Protein AF-A0A3D5HZK7-F1 (afdb_monomer_lite)

Secondary structure (DSSP, 8-state):
--HHHHHHHHHHHHHHHHHHHHHHTHHHHHHHHHHHHHHTTPPPS----HHHHHTTSPP-----TT---GGGGG--

Structure (mmCIF, N/CA/C/O backbone):
data_AF-A0A3D5HZK7-F1
#
_entry.id   AF-A0A3D5HZK7-F1
#
loop_
_atom_site.group_PDB
_atom_site.id
_atom_site.type_symbol
_atom_site.label_atom_id
_atom_site.label_alt_id
_atom_site.label_comp_id
_atom_site.label_asym_id
_atom_site.label_entity_id
_atom_site.label_seq_id
_atom_site.pdbx_PDB_ins_code
_atom_site.Cartn_x
_atom_site.Cartn_y
_atom_site.Cartn_z
_atom_site.occupancy
_atom_site.B_iso_or_equiv
_atom_site.auth_seq_id
_atom_site.auth_comp_id
_atom_site.auth_asym_id
_atom_site.auth_atom_id
_atom_site.pdbx_PDB_model_num
ATOM 1 N N . MET A 1 1 ? 21.191 5.507 -24.618 1.00 57.06 1 MET A N 1
ATOM 2 C CA . MET A 1 1 ? 19.822 5.186 -24.172 1.00 57.06 1 MET A CA 1
ATOM 3 C C . MET A 1 1 ? 18.892 6.156 -24.856 1.00 57.06 1 MET A C 1
ATOM 5 O O . MET A 1 1 ? 19.230 7.331 -24.906 1.00 57.06 1 MET A O 1
ATOM 9 N N . ASN A 1 2 ? 17.821 5.659 -25.464 1.00 80.81 2 ASN A N 1
ATOM 10 C CA . ASN A 1 2 ? 16.812 6.505 -26.089 1.00 80.81 2 ASN A CA 1
ATOM 11 C C . ASN A 1 2 ? 15.964 7.137 -24.970 1.00 80.81 2 ASN A C 1
ATOM 13 O O . ASN A 1 2 ? 15.668 6.456 -23.990 1.00 80.81 2 ASN A O 1
ATOM 17 N N . ASP A 1 3 ? 15.564 8.405 -25.088 1.00 75.69 3 ASP A N 1
ATOM 18 C CA . ASP A 1 3 ? 14.803 9.100 -24.028 1.00 75.69 3 ASP A CA 1
ATOM 19 C C . ASP A 1 3 ? 13.476 8.395 -23.690 1.00 75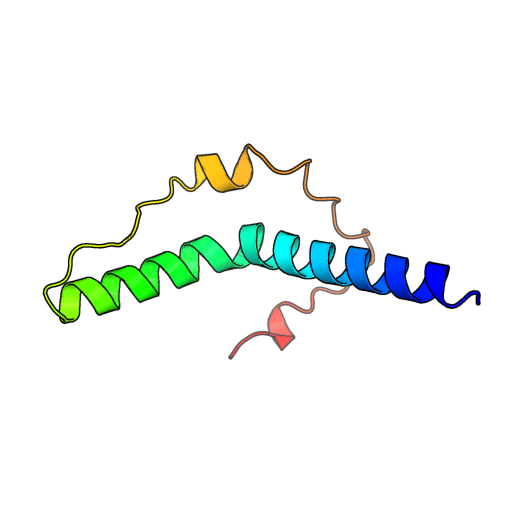.69 3 ASP A C 1
ATOM 21 O O . ASP A 1 3 ? 13.010 8.430 -22.552 1.00 75.69 3 ASP A O 1
ATOM 25 N N . ALA A 1 4 ? 12.892 7.698 -24.669 1.00 77.50 4 ALA A N 1
ATOM 26 C CA . ALA A 1 4 ? 11.706 6.869 -24.479 1.00 77.50 4 ALA A CA 1
ATOM 27 C C . ALA A 1 4 ? 11.967 5.646 -23.578 1.00 77.50 4 ALA A C 1
ATOM 29 O O . ALA A 1 4 ? 11.113 5.306 -22.761 1.00 77.50 4 ALA A O 1
ATOM 30 N N . ASP A 1 5 ? 13.148 5.027 -23.681 1.00 84.19 5 ASP A N 1
ATOM 31 C CA . ASP A 1 5 ? 13.517 3.858 -22.874 1.00 84.19 5 ASP A CA 1
ATOM 32 C C . ASP A 1 5 ? 13.722 4.273 -21.409 1.00 84.19 5 ASP A C 1
ATOM 34 O O . ASP A 1 5 ? 13.196 3.640 -20.500 1.00 84.19 5 ASP A O 1
ATOM 38 N N . ALA A 1 6 ? 14.391 5.409 -21.180 1.00 85.75 6 ALA A N 1
ATOM 39 C CA . ALA A 1 6 ? 14.584 5.965 -19.839 1.00 85.75 6 ALA A CA 1
ATOM 40 C C . ALA A 1 6 ? 13.254 6.374 -19.176 1.00 85.75 6 ALA A C 1
ATOM 42 O O . ALA A 1 6 ? 13.074 6.219 -17.967 1.00 85.75 6 ALA A O 1
ATOM 43 N N . HIS A 1 7 ? 12.301 6.890 -19.962 1.00 87.62 7 HIS A N 1
ATOM 44 C CA . HIS A 1 7 ? 10.971 7.228 -19.459 1.00 87.62 7 HIS A CA 1
ATOM 45 C C . HIS A 1 7 ? 10.172 5.981 -19.060 1.00 87.62 7 HIS A C 1
ATOM 47 O O . HIS A 1 7 ? 9.512 5.985 -18.020 1.00 87.62 7 HIS A O 1
ATOM 53 N N . GLN A 1 8 ? 10.258 4.908 -19.851 1.00 90.06 8 GLN A N 1
ATOM 54 C CA . GLN A 1 8 ? 9.589 3.649 -19.537 1.00 90.06 8 GLN A CA 1
ATOM 55 C C . GLN A 1 8 ? 10.184 2.989 -18.285 1.00 90.06 8 GLN A C 1
ATOM 57 O O . GLN A 1 8 ? 9.434 2.598 -17.394 1.00 90.06 8 GLN A O 1
ATOM 62 N N . GLU A 1 9 ? 11.513 2.959 -18.159 1.00 90.25 9 GLU A N 1
ATOM 63 C CA . GLU A 1 9 ? 12.194 2.454 -16.959 1.00 90.25 9 GLU A CA 1
ATOM 64 C C . GLU A 1 9 ? 11.777 3.219 -15.694 1.00 90.25 9 GLU A C 1
ATOM 66 O O . GLU A 1 9 ? 11.543 2.617 -14.646 1.00 90.25 9 GLU A O 1
ATOM 71 N N . PHE A 1 10 ? 11.621 4.543 -15.787 1.00 89.44 10 PHE A N 1
ATOM 72 C CA . PHE A 1 10 ? 11.123 5.353 -14.676 1.00 89.44 10 PHE A CA 1
ATOM 73 C C . PHE A 1 10 ? 9.684 4.986 -14.286 1.00 89.44 10 PHE A C 1
ATOM 75 O O . PHE A 1 10 ? 9.379 4.867 -13.098 1.00 89.44 10 PHE A O 1
ATOM 82 N N . ILE A 1 11 ? 8.797 4.785 -15.265 1.00 88.56 11 ILE A N 1
ATOM 83 C CA . ILE A 1 11 ? 7.413 4.357 -15.014 1.00 88.56 11 ILE A CA 1
ATOM 84 C C . ILE A 1 11 ? 7.392 2.989 -14.327 1.00 88.56 11 ILE A C 1
ATOM 86 O O . ILE A 1 11 ? 6.688 2.814 -13.331 1.00 88.56 11 ILE A O 1
ATOM 90 N N . ASP A 1 12 ? 8.184 2.039 -14.817 1.00 88.62 12 ASP A N 1
ATOM 91 C CA . ASP A 1 12 ? 8.248 0.687 -14.265 1.00 88.62 12 ASP A CA 1
ATOM 92 C C . ASP A 1 12 ? 8.807 0.695 -12.837 1.00 88.62 12 ASP A C 1
ATOM 94 O O . ASP A 1 12 ? 8.258 0.038 -11.947 1.00 88.62 12 ASP A O 1
ATOM 98 N N . PHE A 1 13 ? 9.822 1.522 -12.579 1.00 89.69 13 PHE A N 1
ATOM 99 C CA . PHE A 1 13 ? 10.345 1.759 -11.236 1.00 89.69 13 PHE A CA 1
ATOM 100 C C . PHE A 1 13 ? 9.277 2.336 -10.291 1.00 89.69 13 PHE A C 1
ATOM 102 O O . PHE A 1 13 ? 9.066 1.804 -9.197 1.00 89.69 13 PHE A O 1
ATOM 109 N N . MET A 1 14 ? 8.549 3.377 -10.713 1.00 92.44 14 MET A N 1
ATOM 110 C CA . MET A 1 14 ? 7.473 3.974 -9.910 1.00 92.44 14 MET A CA 1
ATOM 111 C C . MET A 1 14 ? 6.344 2.975 -9.633 1.00 92.44 14 MET A C 1
ATOM 113 O O . MET A 1 14 ? 5.855 2.893 -8.504 1.00 92.44 14 MET A O 1
ATOM 117 N N . ASN A 1 15 ? 5.968 2.167 -10.626 1.00 87.00 15 ASN A N 1
ATOM 118 C CA . ASN A 1 15 ? 4.986 1.095 -10.461 1.00 87.00 15 ASN A CA 1
ATOM 119 C C . ASN A 1 15 ? 5.465 0.037 -9.455 1.00 87.00 15 ASN A C 1
ATOM 121 O O . ASN A 1 15 ? 4.670 -0.436 -8.634 1.00 87.00 15 ASN A O 1
ATOM 125 N N . GLY A 1 16 ? 6.758 -0.300 -9.474 1.00 85.50 16 GLY A N 1
ATOM 126 C CA . GLY A 1 16 ? 7.387 -1.181 -8.491 1.00 85.50 16 GLY A CA 1
ATOM 12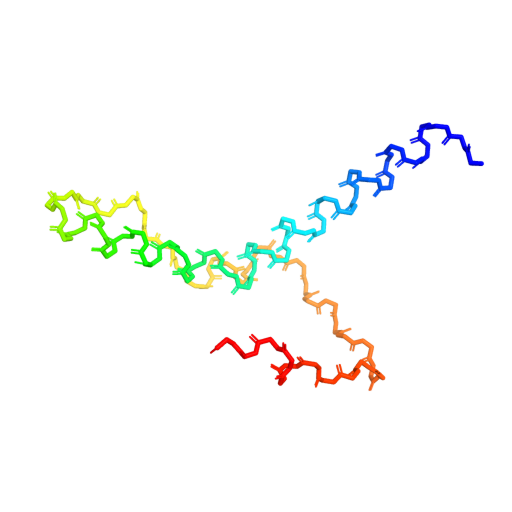7 C C . GLY A 1 16 ? 7.286 -0.634 -7.065 1.00 85.50 16 GLY A C 1
ATOM 128 O O . GLY A 1 16 ? 6.849 -1.351 -6.163 1.00 85.50 16 GLY A O 1
ATOM 129 N N . LEU A 1 17 ? 7.598 0.651 -6.863 1.00 86.94 17 LEU A N 1
ATOM 130 C CA . LEU A 1 17 ? 7.495 1.302 -5.550 1.00 86.94 17 LEU A CA 1
ATOM 131 C C . LEU A 1 17 ? 6.059 1.329 -5.018 1.00 86.94 17 LEU A C 1
ATOM 133 O O . LEU A 1 17 ? 5.829 0.990 -3.856 1.00 86.94 17 LEU A O 1
ATOM 137 N N . VAL A 1 18 ? 5.085 1.691 -5.860 1.00 84.25 18 VAL A N 1
ATOM 138 C CA . VAL A 1 18 ? 3.668 1.700 -5.460 1.00 84.25 18 VAL A CA 1
ATOM 139 C C . VAL A 1 18 ? 3.204 0.289 -5.105 1.00 84.25 18 VAL A C 1
ATOM 141 O O . VAL A 1 18 ? 2.549 0.102 -4.081 1.00 84.25 18 VAL A O 1
ATOM 144 N N . SER A 1 19 ? 3.581 -0.712 -5.901 1.00 80.62 19 SER A N 1
ATOM 145 C CA . SER A 1 19 ? 3.225 -2.109 -5.635 1.00 80.62 19 SER A CA 1
ATOM 146 C C . SER A 1 19 ? 3.810 -2.597 -4.308 1.00 80.62 19 SER A C 1
ATOM 148 O O . SER A 1 19 ? 3.095 -3.195 -3.504 1.00 80.62 19 SER A O 1
ATOM 150 N N . CYS A 1 20 ? 5.080 -2.279 -4.039 1.00 83.12 20 CYS A N 1
ATOM 151 C CA . CYS A 1 20 ? 5.739 -2.607 -2.777 1.00 83.12 20 CYS A CA 1
ATOM 152 C C . CYS A 1 20 ? 5.026 -1.952 -1.587 1.00 83.12 20 CYS A C 1
ATOM 154 O O . CYS A 1 20 ? 4.696 -2.627 -0.609 1.00 83.12 20 CYS A O 1
ATOM 156 N N . TYR A 1 21 ? 4.706 -0.660 -1.691 1.00 83.88 21 TYR A N 1
ATOM 157 C CA . TYR A 1 21 ? 3.981 0.072 -0.655 1.00 83.88 21 TYR A CA 1
ATOM 158 C C . TYR A 1 21 ? 2.602 -0.533 -0.355 1.00 83.88 21 TYR A C 1
ATOM 160 O O . TYR A 1 21 ? 2.235 -0.681 0.813 1.00 83.88 21 TYR A O 1
ATOM 168 N N . VAL A 1 22 ? 1.840 -0.896 -1.393 1.00 81.81 22 VAL A N 1
ATOM 169 C CA . VAL A 1 22 ? 0.502 -1.485 -1.232 1.00 81.81 22 VAL A CA 1
ATOM 170 C C . VAL A 1 22 ? 0.568 -2.789 -0.442 1.00 81.81 22 VAL A C 1
ATOM 172 O O . VAL A 1 22 ? -0.209 -2.970 0.494 1.00 81.81 22 VAL A O 1
ATOM 175 N N . VAL A 1 23 ? 1.519 -3.664 -0.770 1.00 77.25 23 VAL A N 1
ATOM 176 C CA . VAL A 1 23 ? 1.645 -4.980 -0.130 1.00 77.25 23 VAL A CA 1
ATOM 177 C C . VAL A 1 23 ? 2.210 -4.882 1.290 1.00 77.25 23 VAL A C 1
ATOM 179 O O . VAL A 1 23 ? 1.806 -5.649 2.160 1.00 77.25 23 VAL A O 1
ATOM 182 N N . THR A 1 24 ? 3.125 -3.944 1.549 1.00 78.19 24 THR A N 1
ATOM 183 C CA . THR A 1 24 ? 3.874 -3.908 2.819 1.00 78.19 24 THR A CA 1
ATOM 184 C C . THR A 1 24 ? 3.333 -2.911 3.841 1.00 78.19 24 THR A C 1
ATOM 186 O O . THR A 1 24 ? 3.330 -3.213 5.031 1.00 78.19 24 THR A O 1
ATOM 189 N N . GLN A 1 25 ? 2.863 -1.735 3.411 1.00 79.81 25 GLN A N 1
ATOM 190 C CA . GLN A 1 25 ? 2.596 -0.603 4.314 1.00 79.81 25 GLN A CA 1
ATOM 191 C C . GLN A 1 25 ? 1.155 -0.086 4.281 1.00 79.81 25 GLN A C 1
ATOM 193 O O . GLN A 1 25 ? 0.689 0.528 5.244 1.00 79.81 25 GLN A O 1
ATOM 198 N N . PHE A 1 26 ? 0.409 -0.316 3.200 1.00 83.56 26 PHE A N 1
ATOM 199 C CA . PHE A 1 26 ? -0.886 0.342 3.012 1.00 83.56 26 PHE A CA 1
ATOM 200 C C . PHE A 1 26 ? -1.919 0.006 4.095 1.00 83.56 26 PHE A C 1
ATOM 202 O O . PHE A 1 26 ? -2.577 0.916 4.605 1.00 83.56 26 PHE A O 1
ATOM 209 N N . ALA A 1 27 ? -2.023 -1.260 4.515 1.00 81.00 27 ALA A N 1
ATOM 210 C CA . ALA A 1 27 ? -2.908 -1.651 5.619 1.00 81.00 27 ALA A CA 1
ATOM 211 C C . ALA A 1 27 ? -2.548 -0.943 6.933 1.00 81.00 27 ALA A C 1
ATOM 213 O O . ALA A 1 27 ? -3.429 -0.481 7.662 1.00 81.00 27 ALA A O 1
ATOM 214 N N . HIS A 1 28 ? -1.248 -0.842 7.222 1.00 81.94 28 HIS A N 1
ATOM 215 C CA . HIS A 1 28 ? -0.740 -0.199 8.427 1.00 81.94 28 HIS A CA 1
ATOM 216 C C . HIS A 1 28 ? -1.100 1.292 8.449 1.00 81.94 28 HIS A C 1
ATOM 218 O O . HIS A 1 28 ? -1.705 1.775 9.410 1.00 81.94 28 HIS A O 1
ATOM 224 N N . HIS A 1 29 ? -0.831 2.009 7.356 1.00 86.94 29 HIS A N 1
ATOM 225 C CA . HIS A 1 29 ? -1.168 3.428 7.253 1.00 86.94 29 HIS A CA 1
ATOM 226 C C . HIS A 1 29 ? -2.677 3.686 7.248 1.00 86.94 29 HIS A C 1
ATOM 228 O O . HIS A 1 29 ? -3.129 4.634 7.890 1.00 86.94 29 HIS A O 1
ATOM 234 N N . LEU A 1 30 ? -3.479 2.832 6.601 1.00 86.12 30 LEU A N 1
ATOM 235 C CA . LEU A 1 30 ? -4.938 2.953 6.645 1.00 86.12 30 LEU A CA 1
ATOM 236 C C . LEU A 1 30 ? -5.475 2.791 8.072 1.00 86.12 30 LEU A C 1
ATOM 238 O O . LEU A 1 30 ? -6.374 3.526 8.482 1.00 86.12 30 LEU A O 1
ATOM 242 N N . ARG A 1 31 ? -4.905 1.865 8.851 1.00 84.62 31 ARG A N 1
ATOM 243 C CA . ARG A 1 31 ? -5.261 1.687 10.261 1.00 84.62 31 ARG A CA 1
ATOM 244 C C . ARG A 1 31 ? -4.957 2.945 11.076 1.00 84.62 31 ARG A C 1
ATOM 246 O O . ARG A 1 31 ? -5.844 3.402 11.791 1.00 84.62 31 ARG A O 1
ATOM 253 N N . ILE A 1 32 ? -3.753 3.509 10.960 1.00 88.69 32 ILE A N 1
ATOM 254 C CA . ILE A 1 32 ? -3.383 4.752 11.665 1.00 88.69 32 ILE A CA 1
ATOM 255 C C . ILE A 1 32 ? -4.328 5.888 11.267 1.00 88.69 32 ILE A C 1
ATOM 257 O O . ILE A 1 32 ? -4.871 6.585 12.122 1.00 88.69 32 ILE A O 1
ATOM 261 N N . PHE A 1 33 ? -4.587 6.038 9.969 1.00 90.12 33 PHE A N 1
ATOM 262 C CA . PHE A 1 33 ? -5.482 7.070 9.464 1.00 90.12 33 PHE A CA 1
ATOM 263 C C . PHE A 1 33 ? -6.903 6.939 10.028 1.00 90.12 33 PHE A C 1
ATOM 265 O O . PHE A 1 33 ? -7.493 7.927 10.461 1.00 90.12 33 PHE A O 1
ATOM 272 N N . ASN A 1 34 ? -7.451 5.724 10.069 1.00 89.12 34 ASN A N 1
ATOM 273 C CA . ASN A 1 34 ? -8.769 5.476 10.650 1.00 89.12 34 ASN A CA 1
ATOM 274 C C . ASN A 1 34 ? -8.808 5.777 12.154 1.00 89.12 34 ASN A C 1
ATOM 276 O O . ASN A 1 34 ? -9.769 6.393 12.606 1.00 89.12 34 ASN A O 1
ATOM 280 N N . GLN A 1 35 ? -7.755 5.437 12.903 1.00 89.56 35 GLN A N 1
ATOM 281 C CA . GLN A 1 35 ? -7.646 5.786 14.324 1.00 89.56 35 GLN A CA 1
ATOM 282 C C . GLN A 1 35 ? -7.666 7.305 14.538 1.00 89.56 35 GLN A C 1
ATOM 284 O O . GLN A 1 35 ? -8.364 7.804 15.420 1.00 89.56 35 GLN A O 1
ATOM 289 N N . GLU A 1 36 ? -6.951 8.060 13.702 1.00 94.19 36 GLU A N 1
ATOM 290 C CA . GLU A 1 36 ? -6.986 9.524 13.738 1.00 94.19 36 GLU A CA 1
ATOM 291 C C . GLU A 1 36 ? -8.366 10.080 13.373 1.00 94.19 36 GLU A C 1
ATOM 293 O O . GLU A 1 36 ? -8.838 11.043 13.981 1.00 94.19 36 GLU A O 1
ATOM 298 N N . ARG A 1 37 ? -9.070 9.472 12.414 1.00 93.75 37 ARG A N 1
ATOM 299 C CA . ARG A 1 37 ? -10.447 9.873 12.097 1.00 93.75 37 ARG A CA 1
ATOM 300 C C . ARG A 1 37 ? -11.388 9.642 13.272 1.00 93.75 37 ARG A C 1
ATOM 302 O O . ARG A 1 37 ? -12.124 10.566 13.615 1.00 93.75 37 ARG A O 1
ATOM 309 N N . GLU A 1 38 ? -11.313 8.479 13.909 1.00 93.31 38 GLU A N 1
ATOM 310 C CA . GLU A 1 38 ? -12.125 8.137 15.079 1.00 93.31 38 GLU A CA 1
ATOM 311 C C . GLU A 1 38 ? -11.873 9.102 16.244 1.00 93.31 38 GLU A C 1
ATOM 313 O O . GLU A 1 38 ? -12.827 9.615 16.828 1.00 93.31 38 GLU A O 1
ATOM 318 N N . ARG A 1 39 ? -10.604 9.450 16.512 1.00 95.19 39 ARG A N 1
ATOM 319 C CA . ARG A 1 39 ? -10.229 10.486 17.498 1.00 95.19 39 ARG A CA 1
ATOM 320 C C . ARG A 1 39 ? -10.872 11.841 17.208 1.00 95.19 39 ARG A C 1
ATOM 322 O O . ARG A 1 39 ? -11.219 12.570 18.130 1.00 95.19 39 ARG A O 1
ATOM 329 N N . ASN A 1 40 ? -11.064 12.158 15.932 1.00 96.25 40 ASN A N 1
ATOM 330 C CA . ASN A 1 40 ? -11.708 13.383 15.467 1.00 96.25 40 ASN A CA 1
ATOM 331 C C . ASN A 1 40 ? -13.234 13.245 15.280 1.00 96.25 40 ASN A C 1
ATOM 333 O O . ASN A 1 40 ? -13.849 14.107 14.648 1.00 96.25 40 ASN A O 1
ATOM 337 N N . GLY A 1 41 ? -13.852 12.160 15.765 1.00 95.44 41 GLY A N 1
ATOM 338 C CA . GLY A 1 41 ? -15.291 11.904 15.636 1.00 95.44 41 GLY A CA 1
ATOM 339 C C . GLY A 1 41 ? -15.758 11.651 14.198 1.00 95.44 41 GLY A C 1
ATOM 340 O O . GLY A 1 41 ? -16.946 11.760 13.899 1.00 95.44 41 GLY A O 1
ATOM 341 N N . LYS A 1 42 ? -14.831 11.347 13.284 1.00 95.00 42 LYS A N 1
ATOM 342 C CA . LYS A 1 42 ? -15.120 11.022 11.885 1.00 95.00 42 LYS A CA 1
ATOM 343 C C . LYS A 1 42 ? -15.136 9.499 11.715 1.00 95.00 42 LYS A C 1
ATOM 345 O O . LYS A 1 42 ? -14.285 8.823 12.288 1.00 95.00 42 LYS A O 1
ATOM 350 N N . PRO A 1 43 ? -16.040 8.947 10.888 1.00 87.88 43 PRO A N 1
ATOM 351 C CA . PRO A 1 43 ? -16.037 7.515 10.605 1.00 87.88 43 PRO A CA 1
ATOM 352 C C . PRO A 1 43 ? -14.738 7.106 9.890 1.00 87.88 43 PRO A C 1
ATOM 354 O O . PRO A 1 43 ? -14.152 7.947 9.206 1.00 87.88 43 PRO A O 1
ATOM 357 N N . PRO A 1 44 ? -14.289 5.845 9.984 1.00 86.56 44 PRO A N 1
ATOM 358 C CA . PRO A 1 44 ? -13.171 5.343 9.186 1.00 86.56 44 PRO A CA 1
ATOM 359 C C . PRO A 1 44 ? -13.455 5.476 7.679 1.00 86.56 44 PRO A C 1
ATOM 361 O O . PRO A 1 44 ? -14.605 5.538 7.246 1.00 86.56 44 PRO A O 1
ATOM 364 N N . LEU A 1 45 ? -12.405 5.575 6.860 1.00 83.88 45 LEU A N 1
ATOM 365 C CA . LEU A 1 45 ? -12.548 5.719 5.403 1.00 83.88 45 LEU A CA 1
ATOM 366 C C . LEU A 1 45 ? -12.928 4.400 4.734 1.00 83.88 45 LEU A C 1
ATOM 368 O O . LEU A 1 45 ? -13.814 4.368 3.887 1.00 83.88 45 LEU A O 1
ATOM 372 N N . ALA A 1 46 ? -12.240 3.334 5.120 1.00 79.00 46 ALA A N 1
ATOM 373 C CA . ALA A 1 46 ? -12.454 1.985 4.630 1.00 79.00 46 ALA A CA 1
ATOM 374 C C . ALA A 1 46 ? -11.867 0.992 5.635 1.00 79.00 46 ALA A C 1
ATOM 376 O O . ALA A 1 46 ? -10.909 1.312 6.342 1.00 79.00 46 ALA A O 1
ATOM 377 N N . HIS A 1 47 ? -12.420 -0.215 5.665 1.00 73.69 47 HIS A N 1
ATOM 378 C CA . HIS A 1 47 ? -11.777 -1.373 6.268 1.00 73.69 47 HIS A CA 1
ATOM 379 C C . HIS A 1 47 ? -11.247 -2.245 5.132 1.00 73.69 47 HIS A C 1
ATOM 381 O O . HIS A 1 47 ? -11.981 -2.521 4.184 1.00 73.69 47 HIS A O 1
ATOM 387 N N . ILE A 1 48 ? -9.976 -2.628 5.203 1.00 68.00 48 ILE A N 1
ATOM 388 C CA . ILE A 1 48 ? -9.380 -3.540 4.232 1.00 68.00 48 ILE A CA 1
ATOM 389 C C . ILE A 1 48 ? -9.147 -4.863 4.929 1.00 68.00 48 ILE A C 1
ATOM 391 O O . ILE A 1 48 ? -8.473 -4.914 5.957 1.00 68.00 48 ILE A O 1
ATOM 395 N N . ASP A 1 49 ? -9.706 -5.909 4.335 1.00 65.81 49 ASP A N 1
ATOM 396 C CA . ASP A 1 49 ? -9.434 -7.276 4.729 1.00 65.81 49 ASP A CA 1
ATOM 397 C C . ASP A 1 49 ? -8.010 -7.650 4.290 1.00 65.81 49 ASP A C 1
ATOM 399 O O . ASP A 1 49 ? -7.639 -7.474 3.123 1.00 65.81 49 ASP A O 1
ATOM 403 N N . ALA A 1 50 ? -7.193 -8.121 5.231 1.00 58.38 50 ALA A N 1
ATOM 404 C CA . ALA A 1 50 ? -5.797 -8.470 4.977 1.00 58.38 50 ALA A CA 1
ATOM 405 C C . ALA A 1 50 ? -5.676 -9.588 3.927 1.00 58.38 50 ALA A C 1
ATOM 407 O O . ALA A 1 50 ? -4.727 -9.597 3.141 1.00 58.38 50 ALA A O 1
ATOM 408 N N . GLU A 1 51 ? -6.672 -10.475 3.842 1.00 55.34 51 GLU A N 1
ATOM 409 C CA . GLU A 1 51 ? -6.720 -11.541 2.837 1.00 55.34 51 GLU A CA 1
ATOM 410 C C . GLU A 1 51 ? -6.866 -10.983 1.409 1.00 55.34 51 GLU A C 1
ATOM 412 O O . GLU A 1 51 ? -6.306 -11.527 0.456 1.00 55.34 51 GLU A O 1
ATOM 417 N N . LEU A 1 52 ? -7.529 -9.831 1.255 1.00 59.53 52 LEU A N 1
ATOM 418 C CA . LEU A 1 52 ? -7.725 -9.144 -0.027 1.00 59.53 52 LEU A CA 1
ATOM 419 C C . LEU A 1 52 ? -6.454 -8.444 -0.532 1.00 59.53 52 LEU A C 1
ATOM 421 O O . LEU A 1 52 ? -6.289 -8.289 -1.744 1.00 59.53 52 LEU A O 1
ATOM 425 N N . LEU A 1 53 ? -5.557 -8.051 0.379 1.00 56.81 53 LEU A N 1
ATOM 426 C CA . LEU A 1 53 ? -4.239 -7.495 0.053 1.00 56.81 53 LEU A CA 1
ATOM 427 C C . LEU A 1 53 ? -3.240 -8.563 -0.393 1.00 56.81 53 LEU A C 1
ATOM 429 O O . LEU A 1 53 ? -2.333 -8.252 -1.153 1.00 56.81 53 LEU A O 1
ATOM 433 N N . ILE A 1 54 ? -3.406 -9.814 0.037 1.00 53.09 54 ILE A N 1
ATOM 434 C CA . ILE A 1 54 ? -2.498 -10.912 -0.325 1.00 53.09 54 ILE A CA 1
ATOM 435 C C . ILE A 1 54 ? -2.990 -11.631 -1.593 1.00 53.09 54 ILE A C 1
ATOM 437 O O . ILE A 1 54 ? -2.185 -12.031 -2.430 1.00 53.09 54 ILE A O 1
ATOM 441 N N . ALA A 1 55 ? -4.308 -11.740 -1.797 1.00 53.03 55 ALA A N 1
ATOM 442 C CA . ALA A 1 55 ? -4.898 -12.550 -2.868 1.00 53.03 55 ALA A CA 1
ATOM 443 C C . ALA A 1 55 ? -4.834 -11.954 -4.295 1.00 53.03 55 ALA A C 1
ATOM 445 O O . ALA A 1 55 ? -5.139 -12.664 -5.253 1.00 53.03 55 ALA A O 1
ATOM 446 N N . LYS A 1 56 ? -4.481 -10.670 -4.475 1.00 53.00 56 LYS A N 1
ATOM 447 C CA . LYS A 1 56 ? -4.472 -10.003 -5.801 1.00 53.00 56 LYS A CA 1
ATOM 448 C C . LYS A 1 56 ? -3.092 -9.714 -6.382 1.00 53.00 56 LYS A C 1
ATOM 450 O O . LYS A 1 56 ? -3.012 -9.247 -7.518 1.00 53.00 56 LYS A O 1
ATOM 455 N N . HIS A 1 57 ? -2.026 -9.989 -5.641 1.00 46.69 57 HIS A N 1
ATOM 456 C CA . HIS A 1 57 ? -0.672 -9.794 -6.138 1.00 46.69 57 HIS A CA 1
ATOM 457 C C . HIS A 1 57 ? -0.100 -11.137 -6.612 1.00 46.69 57 HIS A C 1
ATOM 459 O O . HIS A 1 57 ? -0.319 -12.152 -5.947 1.00 46.69 57 HIS A O 1
ATOM 465 N N . PRO A 1 58 ? 0.595 -11.182 -7.769 1.00 46.06 58 PRO A N 1
ATOM 466 C CA . PRO A 1 58 ? 1.339 -12.373 -8.162 1.00 46.06 58 PRO A CA 1
ATOM 467 C C . PRO A 1 58 ? 2.283 -12.767 -7.018 1.00 46.06 58 PRO A C 1
ATOM 469 O O . PRO A 1 58 ? 2.701 -11.879 -6.265 1.00 46.06 58 PRO A O 1
ATOM 472 N N . PRO A 1 59 ? 2.581 -14.072 -6.852 1.00 50.03 59 PRO A N 1
ATOM 473 C CA . PRO A 1 59 ? 3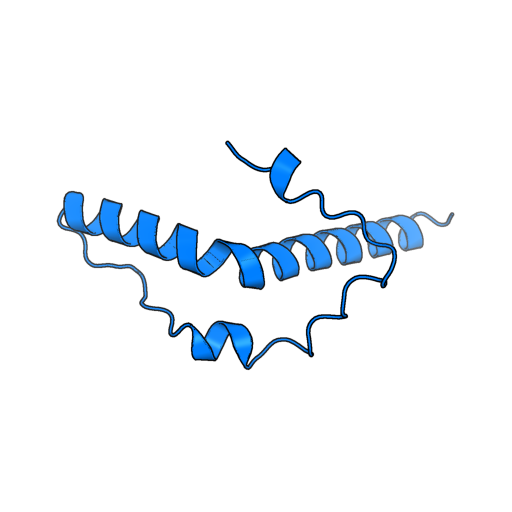.384 -14.555 -5.739 1.00 50.03 59 PRO A CA 1
ATOM 474 C C . PRO A 1 59 ? 4.625 -13.686 -5.624 1.00 50.03 59 PRO A C 1
ATOM 476 O O . PRO A 1 59 ? 5.323 -13.477 -6.619 1.00 50.03 59 PRO A O 1
ATOM 479 N N . V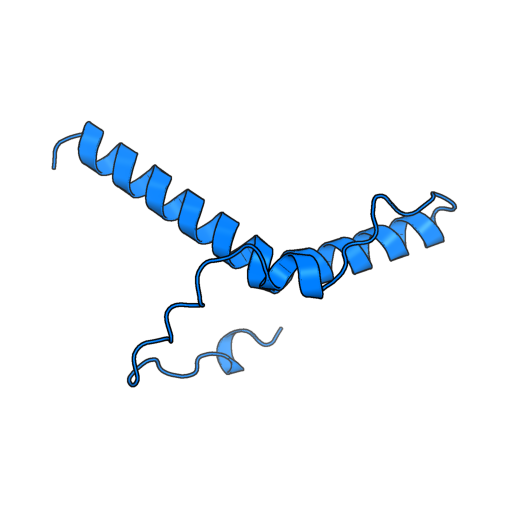AL A 1 60 ? 4.826 -13.142 -4.421 1.00 53.16 60 VAL A N 1
ATOM 480 C CA . VAL A 1 60 ? 6.009 -12.372 -4.047 1.00 53.16 60 VAL A CA 1
ATOM 481 C C . VAL A 1 60 ? 7.203 -13.111 -4.631 1.00 53.16 60 VAL A C 1
ATOM 483 O O . VAL A 1 60 ? 7.450 -14.261 -4.260 1.00 53.16 60 VAL A O 1
ATOM 486 N N . VAL A 1 61 ? 7.875 -12.494 -5.611 1.00 53.06 61 VAL A N 1
ATOM 487 C CA . VAL A 1 61 ? 9.142 -13.010 -6.124 1.00 53.06 61 VAL A CA 1
ATOM 488 C C . VAL A 1 61 ? 10.000 -13.155 -4.888 1.00 53.06 61 VAL A C 1
ATOM 490 O O . VAL A 1 61 ? 10.237 -12.162 -4.198 1.00 53.06 61 VAL A O 1
ATOM 493 N N . GLN A 1 62 ? 10.345 -14.396 -4.537 1.00 47.03 62 GLN A N 1
ATOM 494 C CA . GLN A 1 62 ? 11.176 -14.597 -3.368 1.00 47.03 62 GLN A CA 1
ATOM 495 C C . GLN A 1 62 ? 12.432 -13.756 -3.570 1.00 47.03 62 GLN A C 1
ATOM 497 O O . GLN A 1 62 ? 12.989 -13.780 -4.676 1.00 47.03 62 GLN A O 1
ATOM 502 N N . PRO A 1 63 ? 12.839 -12.977 -2.555 1.00 50.38 63 PRO A N 1
ATOM 503 C CA . PRO A 1 63 ? 14.117 -12.308 -2.632 1.00 50.38 63 PRO A CA 1
ATOM 504 C C . PRO A 1 63 ? 15.174 -13.366 -2.992 1.00 50.38 63 PRO A C 1
ATOM 506 O O . PRO A 1 63 ? 15.074 -14.507 -2.522 1.00 50.38 63 PRO A O 1
ATOM 509 N N . PRO A 1 64 ? 16.125 -13.036 -3.881 1.00 57.94 64 PRO A N 1
ATOM 510 C CA . PRO A 1 64 ? 17.245 -13.911 -4.194 1.00 57.94 64 PRO A CA 1
ATOM 511 C C . PRO A 1 64 ? 17.849 -14.488 -2.907 1.00 57.94 64 PRO A C 1
ATOM 513 O O . PRO A 1 64 ? 17.865 -13.817 -1.878 1.00 57.94 64 PRO A O 1
ATOM 516 N N . ALA A 1 65 ? 18.310 -15.740 -2.931 1.00 57.75 65 ALA A N 1
ATOM 517 C CA . ALA A 1 65 ? 18.807 -16.426 -1.729 1.00 57.75 65 ALA A CA 1
ATOM 518 C C . ALA A 1 65 ? 20.008 -15.718 -1.057 1.00 57.75 65 ALA A C 1
ATOM 520 O O . ALA A 1 65 ? 20.380 -16.046 0.065 1.00 57.75 65 ALA A O 1
ATOM 521 N N . ASP A 1 66 ? 20.608 -14.767 -1.764 1.00 62.28 66 ASP A N 1
ATOM 522 C CA . ASP A 1 66 ? 21.719 -13.894 -1.404 1.00 62.28 66 ASP A CA 1
ATOM 523 C C . ASP A 1 66 ? 21.288 -12.480 -0.968 1.00 62.28 66 ASP A C 1
ATOM 525 O O . ASP A 1 66 ? 22.140 -11.621 -0.748 1.00 62.28 66 ASP A O 1
ATOM 529 N N . PHE A 1 67 ? 19.988 -12.213 -0.822 1.00 56.12 67 PHE A N 1
ATOM 530 C CA . PHE A 1 67 ? 19.503 -10.929 -0.323 1.00 56.12 67 PHE A CA 1
ATOM 531 C C . PHE A 1 67 ? 19.862 -10.780 1.161 1.00 56.12 67 PHE A C 1
ATOM 533 O O . PHE A 1 6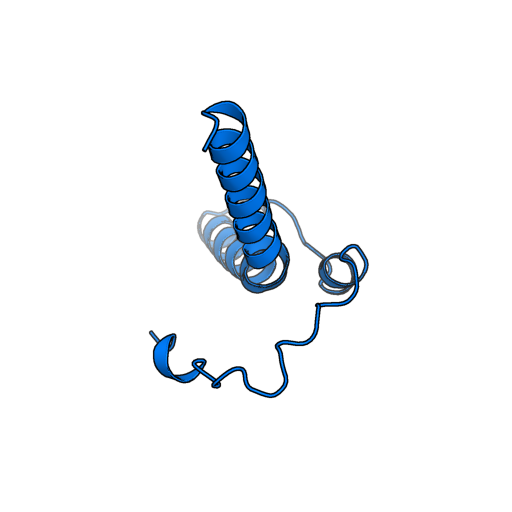7 ? 19.312 -11.473 2.018 1.00 56.12 67 PHE A O 1
ATOM 540 N N . GLU A 1 68 ? 20.808 -9.889 1.464 1.00 55.25 68 GLU A N 1
ATOM 541 C CA . GLU A 1 68 ? 21.165 -9.547 2.840 1.00 55.25 68 GLU A CA 1
ATOM 542 C C . GLU A 1 68 ? 19.942 -8.971 3.564 1.00 55.25 68 GLU A C 1
ATOM 544 O O . GLU A 1 68 ? 19.274 -8.052 3.081 1.00 55.25 68 GLU A O 1
ATOM 549 N N . ASP A 1 69 ? 19.634 -9.538 4.728 1.00 53.97 69 ASP A N 1
ATOM 550 C CA . ASP A 1 69 ? 18.512 -9.128 5.562 1.00 53.97 69 ASP A CA 1
ATOM 551 C C . ASP A 1 69 ? 18.799 -7.751 6.183 1.00 53.97 69 ASP A C 1
ATOM 553 O O . ASP A 1 69 ? 19.360 -7.620 7.267 1.00 53.97 69 ASP A O 1
ATOM 557 N N . VAL A 1 70 ? 18.447 -6.691 5.456 1.00 54.84 70 VAL A N 1
ATOM 558 C CA . VAL A 1 70 ? 18.557 -5.294 5.908 1.00 54.84 70 VAL A CA 1
ATOM 559 C C . VAL A 1 70 ? 17.377 -4.861 6.786 1.00 54.84 70 VAL A C 1
ATOM 561 O O . VAL A 1 70 ? 17.198 -3.666 7.027 1.00 54.84 70 VAL A O 1
ATOM 564 N N . SER A 1 71 ? 16.574 -5.802 7.302 1.00 53.69 71 SER A N 1
ATOM 565 C CA . SER A 1 71 ? 15.462 -5.496 8.216 1.00 53.69 71 SER A CA 1
ATOM 566 C C . SER A 1 71 ? 15.909 -4.711 9.455 1.00 53.69 71 SER A C 1
ATOM 568 O O . SER A 1 71 ? 15.169 -3.844 9.921 1.00 53.69 71 SER A O 1
ATOM 570 N N . GLU A 1 72 ? 17.146 -4.909 9.925 1.00 46.28 72 GLU A N 1
ATOM 571 C CA . GLU A 1 72 ? 17.720 -4.146 11.041 1.00 46.28 72 GLU A CA 1
ATOM 572 C C . GLU A 1 72 ? 18.107 -2.696 10.684 1.00 46.28 72 GLU A C 1
ATOM 574 O O . GLU A 1 72 ? 18.222 -1.862 11.579 1.00 46.28 72 GLU A O 1
ATOM 579 N N . GLN A 1 73 ? 18.258 -2.343 9.401 1.00 46.66 73 GLN A N 1
ATOM 580 C CA . GLN A 1 73 ? 18.580 -0.968 8.975 1.00 46.66 73 GLN A CA 1
ATOM 581 C C . GLN A 1 73 ? 17.342 -0.072 8.803 1.00 46.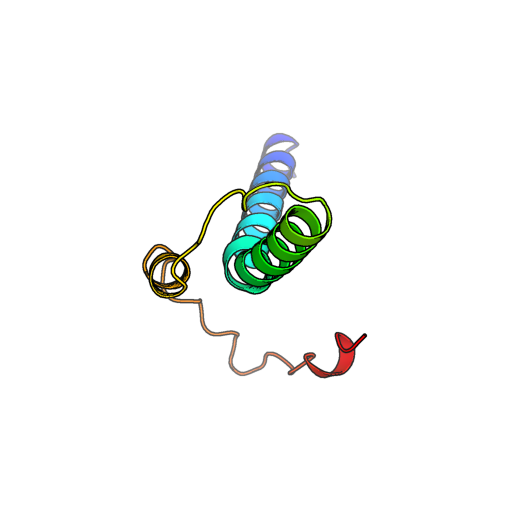66 73 GLN A C 1
ATOM 583 O O . GLN A 1 73 ? 17.481 1.138 8.627 1.00 46.66 73 GLN A O 1
ATOM 588 N N . LEU A 1 74 ? 16.135 -0.647 8.860 1.00 41.59 74 LEU A N 1
ATOM 589 C CA . LEU A 1 74 ? 14.862 0.072 8.717 1.00 41.59 74 LEU A CA 1
ATOM 590 C C . LEU A 1 74 ? 14.095 0.226 10.043 1.00 41.59 74 LEU A C 1
ATOM 592 O O . LEU A 1 74 ? 12.958 0.701 10.037 1.00 41.59 74 LEU A O 1
ATOM 596 N N . ALA A 1 75 ? 14.694 -0.153 11.176 1.00 30.64 75 ALA A N 1
ATOM 597 C CA . ALA A 1 75 ? 14.119 0.093 12.495 1.00 30.64 75 ALA A CA 1
ATOM 598 C C . ALA A 1 75 ? 14.270 1.581 12.870 1.00 30.64 75 ALA A C 1
ATOM 600 O O . ALA A 1 75 ? 15.372 2.047 13.162 1.00 30.64 75 ALA A O 1
ATOM 601 N N . PHE A 1 76 ? 13.155 2.317 12.820 1.00 40.47 76 PHE A N 1
ATOM 602 C CA . PHE A 1 76 ? 13.013 3.660 13.396 1.00 40.47 76 PHE A CA 1
ATOM 603 C C . PHE A 1 76 ? 12.893 3.606 14.921 1.00 40.47 76 PHE A C 1
ATOM 605 O O . PHE A 1 76 ? 12.159 2.722 15.422 1.00 40.47 76 PHE A O 1
#

pLDDT: mean 73.01, std 17.52, range [30.64, 96.25]

Radius of gyration: 17.21 Å; chains: 1; bounding box: 38×30×44 Å

Sequence (76 aa):
MNDADAHQEFIDFMNGLVSCYVVTQFAHHLRIFNQERERNGKPPLAHIDAELLIAKHPPVVQPPADFEDVSEQLAF

Foldseek 3Di:
DPPVVVVVVVVVVVVVVVLCCLLPPPQVVLVVVQVVCVVVVHHRPDHDDNCNSCVPDDPDPPPPPPPPPCVVVPDD